Protein AF-A0A8J6M2H6-F1 (afdb_monomer_lite)

pLDDT: mean 81.12, std 13.53, range [43.38, 96.25]

InterPro domains:
  IPR012427 Protein of unknown function DUF1622 [PF07784] (40-101)
  IPR012427 Protein of unknown function DUF1622 [PTHR38468] (2-102)

Foldseek 3Di:
DVLVVLLVVLVVLLVVLLVVLVVLLVVLVVVLVVVVVVCVVVVDDDVSVVSSVVSNVVSVVSNVVSVVSVVCNVDPVPVVVVVVVVVVVVVVVVVVVVVVVVPPD

Organism: NCBI:txid2763048

Radius of gyration: 24.49 Å; chains: 1; bounding box: 46×50×57 Å

Structure (mmCIF, N/CA/C/O backbone):
data_AF-A0A8J6M2H6-F1
#
_entry.id   AF-A0A8J6M2H6-F1
#
loop_
_atom_site.group_PDB
_atom_site.id
_atom_site.type_symbol
_atom_site.label_atom_id
_atom_site.label_alt_id
_atom_site.label_comp_id
_atom_site.label_asym_id
_atom_site.label_entity_id
_atom_site.label_seq_id
_atom_site.pdbx_PDB_ins_code
_atom_site.Cartn_x
_atom_site.Cartn_y
_atom_site.Cartn_z
_atom_site.occupancy
_atom_site.B_iso_or_equiv
_atom_site.auth_seq_id
_atom_site.auth_comp_id
_atom_site.auth_asym_id
_atom_site.auth_atom_id
_atom_site.pdbx_PDB_model_num
ATOM 1 N N . MET A 1 1 ? -18.829 -6.973 19.029 1.00 55.34 1 MET A N 1
ATOM 2 C CA . MET A 1 1 ? -19.222 -7.418 17.671 1.00 55.34 1 MET A CA 1
ATOM 3 C C . MET A 1 1 ? -18.436 -6.695 16.581 1.00 55.34 1 MET A C 1
ATOM 5 O O . MET A 1 1 ? -17.772 -7.379 15.820 1.00 55.34 1 MET A O 1
ATOM 9 N N . LEU A 1 2 ? -18.406 -5.354 16.540 1.00 57.78 2 LEU A N 1
ATOM 10 C CA . LEU A 1 2 ? -17.670 -4.600 15.506 1.00 57.78 2 LEU A CA 1
ATOM 11 C C . LEU A 1 2 ? -16.143 -4.845 15.509 1.00 57.78 2 LEU A C 1
ATOM 13 O O . LEU A 1 2 ? -15.551 -5.012 14.451 1.00 57.78 2 LEU A O 1
ATOM 17 N N . HIS A 1 3 ? -15.527 -4.969 16.692 1.00 56.19 3 HIS A N 1
ATOM 18 C CA . HIS A 1 3 ? -14.093 -5.270 16.840 1.00 56.19 3 HIS A CA 1
ATOM 19 C C . HIS A 1 3 ? -13.693 -6.611 16.197 1.00 56.19 3 HIS A C 1
ATOM 21 O O . HIS A 1 3 ? -12.686 -6.702 15.511 1.00 56.19 3 HIS A O 1
ATOM 27 N N . LEU A 1 4 ? -14.548 -7.628 16.343 1.00 59.97 4 LEU A N 1
ATOM 28 C CA . LEU A 1 4 ? -14.328 -8.980 15.819 1.00 59.97 4 LEU A CA 1
ATOM 29 C C . LEU A 1 4 ? -14.490 -9.033 14.290 1.00 59.97 4 LEU A C 1
ATOM 31 O O . LEU A 1 4 ? -13.829 -9.816 13.614 1.00 59.97 4 LEU A O 1
ATOM 35 N N . VAL A 1 5 ? -15.350 -8.168 13.738 1.00 64.06 5 VAL A N 1
ATOM 36 C CA . VAL A 1 5 ? -15.513 -7.987 12.288 1.00 64.06 5 VAL A CA 1
ATOM 37 C C . VAL A 1 5 ? -14.286 -7.298 11.694 1.00 64.06 5 VAL A C 1
ATOM 39 O O . VAL A 1 5 ? -13.784 -7.752 10.671 1.00 64.06 5 VAL A O 1
ATOM 42 N N . ILE A 1 6 ? -13.762 -6.255 12.342 1.00 67.56 6 ILE A N 1
ATOM 43 C CA . ILE A 1 6 ? -12.547 -5.548 11.907 1.00 67.56 6 ILE A CA 1
ATOM 44 C C . ILE A 1 6 ? -11.338 -6.487 11.973 1.00 67.56 6 ILE A C 1
ATOM 46 O O . ILE A 1 6 ? -10.646 -6.648 10.975 1.00 67.56 6 ILE A O 1
ATOM 50 N N . GLU A 1 7 ? -11.139 -7.184 13.089 1.00 68.81 7 GLU A N 1
ATOM 51 C CA . GLU A 1 7 ? -10.030 -8.125 13.290 1.00 68.81 7 GLU A CA 1
ATOM 52 C C . GLU A 1 7 ? -10.068 -9.316 12.320 1.00 68.81 7 GLU A C 1
ATOM 54 O O . GLU A 1 7 ? -9.025 -9.841 11.946 1.00 68.81 7 GLU A O 1
ATOM 59 N N . ARG A 1 8 ? -11.252 -9.727 11.849 1.00 75.06 8 ARG A N 1
ATOM 60 C CA . ARG A 1 8 ? -11.382 -10.755 10.803 1.00 75.06 8 ARG A CA 1
ATOM 61 C C . ARG A 1 8 ? -11.244 -10.216 9.384 1.00 75.06 8 ARG A C 1
ATOM 63 O O . ARG A 1 8 ? -10.709 -10.921 8.537 1.00 75.06 8 ARG A O 1
ATOM 70 N N . THR A 1 9 ? -11.721 -9.002 9.121 1.00 79.38 9 THR A N 1
ATOM 71 C CA . THR A 1 9 ? -11.810 -8.449 7.759 1.00 79.38 9 THR A CA 1
ATOM 72 C C . THR A 1 9 ? -10.526 -7.733 7.344 1.00 79.38 9 THR A C 1
ATOM 74 O O . THR A 1 9 ? -10.069 -7.910 6.217 1.00 79.38 9 THR A O 1
ATOM 77 N N . LEU A 1 10 ? -9.898 -6.962 8.240 1.00 81.00 10 LEU A N 1
ATOM 78 C CA . LEU A 1 10 ? -8.665 -6.222 7.938 1.00 81.00 10 LEU A CA 1
ATOM 79 C C . LEU A 1 10 ? -7.506 -7.121 7.493 1.00 81.00 10 LEU A C 1
ATOM 81 O O . LEU A 1 10 ? -6.878 -6.761 6.502 1.00 81.00 10 LEU A O 1
ATOM 85 N N . PRO A 1 11 ? -7.210 -8.273 8.129 1.00 85.56 11 PRO A N 1
ATOM 86 C CA . PRO A 1 11 ? -6.135 -9.151 7.668 1.00 85.56 11 PRO A CA 1
ATOM 87 C C . PRO A 1 11 ? -6.363 -9.631 6.236 1.00 85.56 11 PRO A C 1
ATOM 89 O O . PRO A 1 11 ? -5.434 -9.647 5.433 1.00 85.56 11 PRO A O 1
ATOM 92 N N . THR A 1 12 ? -7.611 -9.961 5.892 1.00 88.56 12 THR A N 1
ATOM 93 C CA . THR A 1 12 ? -7.982 -10.352 4.530 1.00 88.56 12 THR A CA 1
ATOM 94 C C . THR A 1 12 ? -7.749 -9.206 3.549 1.00 88.56 12 THR A C 1
ATOM 96 O O . THR A 1 12 ? -7.159 -9.425 2.496 1.00 88.56 12 THR A O 1
ATOM 99 N N . VAL A 1 13 ? -8.139 -7.977 3.898 1.00 89.19 13 VAL A N 1
ATOM 100 C CA . VAL A 1 13 ? -7.916 -6.795 3.047 1.00 89.19 13 VAL A CA 1
ATOM 101 C C . VAL A 1 13 ? -6.424 -6.468 2.908 1.00 89.19 13 VAL A C 1
ATOM 103 O O . VAL A 1 13 ? -5.976 -6.189 1.801 1.00 89.19 13 VAL A O 1
ATOM 106 N N . ILE A 1 14 ? -5.634 -6.566 3.983 1.00 91.00 14 ILE A N 1
ATOM 107 C CA . ILE A 1 14 ? -4.175 -6.362 3.955 1.00 91.00 14 ILE A CA 1
ATOM 108 C C . ILE A 1 14 ? -3.523 -7.358 2.996 1.00 91.00 14 ILE A C 1
ATOM 110 O O . ILE A 1 14 ? -2.779 -6.946 2.108 1.00 91.00 14 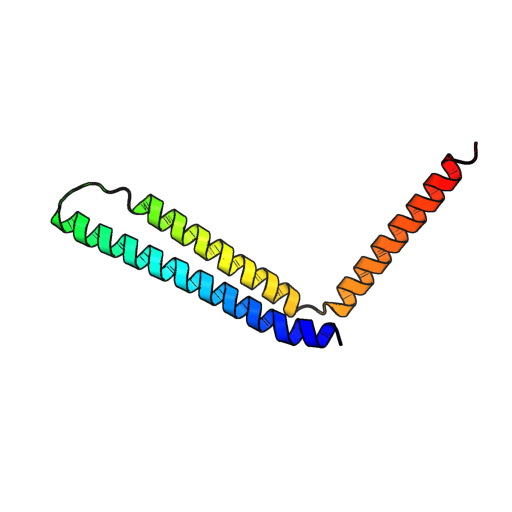ILE A O 1
ATOM 114 N N . SER A 1 15 ? -3.835 -8.650 3.128 1.00 91.81 15 SER A N 1
ATOM 115 C CA . SER A 1 15 ? -3.295 -9.675 2.231 1.00 91.81 15 SER A CA 1
ATOM 116 C C . SER A 1 15 ? -3.732 -9.471 0.782 1.00 91.81 15 SER A C 1
ATOM 118 O O . SER A 1 15 ? -2.935 -9.700 -0.123 1.00 91.81 15 SER A O 1
ATOM 120 N N . LEU A 1 16 ? -4.961 -9.007 0.536 1.00 94.00 16 LEU A N 1
ATOM 121 C CA . LEU A 1 16 ? -5.415 -8.665 -0.814 1.00 94.00 16 LEU A CA 1
ATOM 122 C C . LEU A 1 16 ? -4.640 -7.473 -1.391 1.00 94.00 16 LEU A C 1
ATOM 124 O O . LEU A 1 16 ? -4.194 -7.548 -2.534 1.00 94.00 16 LEU A O 1
ATOM 128 N N . CYS A 1 17 ? -4.415 -6.410 -0.616 1.00 91.44 17 CYS A N 1
ATOM 129 C CA . CYS A 1 17 ? -3.600 -5.272 -1.052 1.00 91.44 17 CYS A CA 1
ATOM 130 C C . CYS A 1 17 ? -2.144 -5.675 -1.333 1.00 91.44 17 CYS A C 1
ATOM 132 O O . CYS A 1 17 ? -1.590 -5.265 -2.354 1.00 91.44 17 CYS A O 1
ATOM 134 N N . GLU A 1 18 ? -1.533 -6.512 -0.487 1.00 93.50 18 GLU A N 1
ATOM 135 C CA . GLU A 1 18 ? -0.188 -7.055 -0.735 1.00 93.50 18 GLU A CA 1
ATOM 136 C C . GLU A 1 18 ? -0.155 -7.890 -2.023 1.00 93.50 18 GLU A C 1
ATOM 138 O O . GLU A 1 18 ? 0.744 -7.715 -2.849 1.00 93.50 18 GLU A O 1
ATOM 143 N N . LEU A 1 19 ? -1.161 -8.744 -2.239 1.00 94.69 19 LEU A N 1
ATOM 144 C CA . LEU A 1 19 ? -1.281 -9.564 -3.445 1.00 94.69 19 LEU A CA 1
ATOM 145 C C . LEU A 1 19 ? -1.403 -8.699 -4.708 1.00 94.69 19 LEU A C 1
ATOM 147 O O . LEU A 1 19 ? -0.735 -8.974 -5.705 1.00 94.69 19 LEU A O 1
ATOM 151 N N . MET A 1 20 ? -2.213 -7.638 -4.666 1.00 93.50 20 MET A N 1
ATOM 152 C CA . MET A 1 20 ? -2.353 -6.687 -5.773 1.00 93.50 20 MET A CA 1
ATOM 153 C C . MET A 1 20 ? -1.031 -5.978 -6.074 1.00 93.50 20 MET A C 1
ATOM 155 O O . MET A 1 20 ? -0.642 -5.891 -7.237 1.00 93.50 20 MET A O 1
ATOM 159 N N . GLY A 1 21 ? -0.301 -5.537 -5.045 1.00 93.38 21 GLY A N 1
ATOM 160 C CA . GLY A 1 21 ? 1.027 -4.944 -5.211 1.00 93.38 21 GLY A CA 1
ATOM 161 C C . GLY A 1 21 ? 2.001 -5.899 -5.904 1.00 93.38 21 GLY A C 1
ATOM 162 O O . GLY A 1 21 ? 2.613 -5.533 -6.907 1.00 93.38 21 GLY A O 1
ATOM 163 N N . ILE A 1 22 ? 2.086 -7.149 -5.436 1.00 95.38 22 ILE A N 1
ATOM 164 C CA . ILE A 1 22 ? 2.933 -8.194 -6.040 1.00 95.38 22 ILE A CA 1
ATOM 165 C C . ILE A 1 22 ? 2.538 -8.448 -7.500 1.00 95.38 22 ILE A C 1
ATOM 167 O O . ILE A 1 22 ? 3.405 -8.540 -8.370 1.00 95.38 22 ILE A O 1
ATOM 171 N N . PHE A 1 23 ? 1.238 -8.526 -7.785 1.00 96.25 23 PHE A N 1
ATOM 172 C CA . PHE A 1 23 ? 0.726 -8.739 -9.135 1.00 96.25 23 PHE A CA 1
ATOM 173 C C . PHE A 1 23 ? 1.123 -7.604 -10.089 1.00 96.25 23 PHE A C 1
ATOM 175 O O . PHE A 1 23 ? 1.617 -7.864 -11.188 1.00 96.25 23 PHE A O 1
ATOM 182 N N . VAL A 1 24 ? 0.977 -6.348 -9.660 1.00 93.75 24 VAL A N 1
ATOM 183 C CA . VAL A 1 24 ? 1.347 -5.175 -10.465 1.00 93.75 24 VAL A CA 1
ATOM 184 C C . VAL A 1 24 ? 2.855 -5.136 -10.732 1.00 93.75 24 VAL A C 1
ATOM 186 O O . VAL A 1 24 ? 3.249 -4.886 -11.875 1.00 93.75 24 VAL A O 1
ATOM 189 N N . VAL A 1 25 ? 3.703 -5.455 -9.740 1.00 94.88 25 VAL A N 1
ATOM 190 C CA . VAL A 1 25 ? 5.157 -5.612 -9.964 1.00 94.88 25 VAL A CA 1
ATOM 191 C C . VAL A 1 25 ? 5.418 -6.676 -11.020 1.00 94.88 25 VAL A C 1
ATOM 193 O O . VAL A 1 25 ? 6.172 -6.428 -11.959 1.00 94.88 25 VAL A O 1
ATOM 196 N N . ALA A 1 26 ? 4.801 -7.852 -10.879 1.00 95.06 26 ALA A N 1
ATOM 197 C CA . ALA A 1 26 ? 5.044 -8.986 -11.761 1.00 95.06 26 ALA A CA 1
ATOM 198 C C . ALA A 1 26 ? 4.690 -8.658 -13.217 1.00 95.06 26 ALA A C 1
ATOM 200 O O . ALA A 1 26 ? 5.521 -8.857 -14.102 1.00 95.06 26 ALA A O 1
ATOM 201 N N . VAL A 1 27 ? 3.502 -8.098 -13.469 1.00 93.56 27 VAL A N 1
ATOM 202 C CA . VAL A 1 27 ? 3.057 -7.719 -14.821 1.00 93.56 27 VAL A CA 1
ATOM 203 C C . VAL A 1 27 ? 3.953 -6.633 -15.418 1.00 93.56 27 VAL A C 1
ATOM 205 O O . VAL A 1 27 ? 4.369 -6.748 -16.572 1.00 93.56 27 VAL A O 1
ATOM 208 N N . SER A 1 28 ? 4.306 -5.613 -14.635 1.00 91.50 28 SER A N 1
ATOM 209 C CA . SER A 1 28 ? 5.160 -4.509 -15.094 1.00 91.50 28 SER A CA 1
ATOM 210 C C . SER A 1 28 ? 6.582 -4.980 -15.414 1.00 91.50 28 SER A C 1
ATOM 212 O O . SER A 1 28 ? 7.153 -4.597 -16.436 1.00 91.50 28 SER A O 1
ATOM 214 N N . ALA A 1 29 ? 7.141 -5.865 -14.583 1.00 91.19 29 ALA A N 1
ATOM 215 C CA . ALA A 1 29 ? 8.456 -6.457 -14.795 1.00 91.19 29 ALA A CA 1
ATOM 216 C C . ALA A 1 29 ? 8.473 -7.397 -16.009 1.00 91.19 29 ALA A C 1
ATOM 218 O O . ALA A 1 29 ? 9.370 -7.286 -16.842 1.00 91.19 29 ALA A O 1
ATOM 219 N N . LEU A 1 30 ? 7.470 -8.272 -16.156 1.00 92.12 30 LEU A N 1
ATOM 220 C CA . LEU A 1 30 ? 7.317 -9.159 -17.318 1.00 92.12 30 LEU A CA 1
ATOM 221 C C . LEU A 1 30 ? 7.175 -8.362 -18.618 1.00 92.12 30 LEU A C 1
ATOM 223 O O . LEU A 1 30 ? 7.878 -8.640 -19.589 1.00 92.12 30 LEU A O 1
ATOM 227 N N . GLY A 1 31 ? 6.310 -7.345 -18.633 1.00 88.06 31 GLY A N 1
ATOM 228 C CA . GLY A 1 31 ? 6.120 -6.470 -19.788 1.00 88.06 31 GLY A CA 1
ATOM 229 C C . GLY A 1 31 ? 7.388 -5.692 -20.144 1.00 88.06 31 GLY A C 1
ATOM 230 O O . GLY A 1 31 ? 7.791 -5.662 -21.309 1.00 88.06 31 GLY A O 1
ATOM 231 N N . GLY A 1 32 ? 8.065 -5.116 -19.147 1.00 86.25 32 GLY A N 1
ATOM 232 C CA . GLY A 1 32 ? 9.335 -4.413 -19.332 1.00 86.25 32 GLY A CA 1
ATOM 233 C C . GLY A 1 32 ? 10.449 -5.327 -19.847 1.00 86.25 32 GLY A C 1
ATOM 234 O O . GLY A 1 32 ? 11.155 -4.967 -20.789 1.00 86.25 32 GLY A O 1
ATOM 235 N N . PHE A 1 33 ? 10.565 -6.536 -19.295 1.00 86.00 33 PHE A N 1
ATOM 236 C CA . PHE A 1 33 ? 11.547 -7.535 -19.716 1.00 86.00 33 PHE A CA 1
ATOM 237 C C . PHE A 1 33 ? 11.286 -8.026 -21.144 1.00 86.00 33 PHE A C 1
ATOM 239 O O . PHE A 1 33 ? 12.211 -8.091 -21.952 1.00 86.00 33 PHE A O 1
ATOM 246 N N . PHE A 1 34 ? 10.026 -8.285 -21.503 1.00 86.00 34 PHE A N 1
ATOM 247 C CA . PHE A 1 34 ? 9.657 -8.677 -22.864 1.00 86.00 34 PHE A CA 1
ATOM 248 C C . PHE A 1 34 ? 10.011 -7.589 -23.886 1.00 86.00 34 PHE A C 1
ATOM 250 O O . PHE A 1 34 ? 10.612 -7.872 -24.926 1.00 86.00 34 PHE A O 1
ATOM 257 N N . GLN A 1 35 ? 9.703 -6.325 -23.578 1.00 83.06 35 GLN A N 1
ATOM 258 C CA . GLN A 1 35 ? 10.087 -5.195 -24.425 1.00 83.06 35 GLN A CA 1
ATOM 259 C C . GLN A 1 35 ? 11.605 -5.009 -24.502 1.00 83.06 35 GLN A C 1
ATOM 261 O O . GLN A 1 35 ? 12.117 -4.699 -25.577 1.00 83.06 35 GLN A O 1
ATOM 266 N N . TYR A 1 36 ? 12.329 -5.244 -23.407 1.00 81.75 36 TYR A N 1
ATOM 267 C CA . TYR A 1 36 ? 13.790 -5.202 -23.376 1.00 81.75 36 TYR A CA 1
ATOM 268 C C . TYR A 1 36 ? 14.415 -6.275 -24.278 1.00 81.75 36 TYR A C 1
ATOM 270 O O . TYR A 1 36 ? 15.218 -5.941 -25.149 1.00 81.75 36 TYR A O 1
ATOM 278 N N . CYS A 1 37 ? 13.989 -7.537 -24.162 1.00 82.69 37 CYS A N 1
ATOM 279 C CA . CYS A 1 37 ? 14.445 -8.622 -25.035 1.00 82.69 37 CYS A CA 1
ATOM 280 C C . CYS A 1 37 ? 14.137 -8.338 -26.512 1.00 82.69 37 CYS A C 1
ATOM 282 O O . CYS A 1 37 ? 14.996 -8.516 -27.374 1.00 82.69 37 CYS A O 1
ATOM 284 N N . ARG A 1 38 ? 12.932 -7.836 -26.818 1.00 79.31 38 ARG A N 1
ATOM 285 C CA . ARG A 1 38 ? 12.546 -7.479 -28.192 1.00 79.31 38 ARG A CA 1
ATOM 286 C C . ARG A 1 38 ? 13.337 -6.281 -28.730 1.00 79.31 38 ARG A C 1
ATOM 288 O O . ARG A 1 38 ? 13.690 -6.258 -29.909 1.00 79.31 38 ARG A O 1
ATOM 295 N N . GLY A 1 39 ? 13.636 -5.305 -27.875 1.00 73.50 39 GLY A N 1
ATOM 296 C CA . GLY A 1 39 ? 14.474 -4.146 -28.183 1.00 73.50 39 GLY A CA 1
ATOM 297 C C . GLY A 1 39 ? 15.927 -4.526 -28.464 1.00 73.50 39 GLY A C 1
ATOM 298 O O . GLY A 1 39 ? 16.519 -3.968 -29.383 1.00 73.50 39 GLY A O 1
ATOM 299 N N . LEU A 1 40 ? 16.460 -5.530 -27.761 1.00 70.12 40 LEU A N 1
ATOM 300 C CA . LEU A 1 40 ? 17.793 -6.086 -28.010 1.00 70.12 40 LEU A CA 1
ATOM 301 C C . LEU A 1 40 ? 17.899 -6.716 -29.411 1.00 70.12 40 LEU A C 1
ATOM 303 O O . LEU A 1 40 ? 18.916 -6.575 -30.078 1.00 70.12 40 LEU A O 1
ATOM 307 N N . ILE A 1 41 ? 16.819 -7.352 -29.877 1.00 73.38 41 ILE A N 1
ATOM 308 C CA . ILE A 1 41 ? 16.730 -7.970 -31.212 1.00 73.38 41 ILE A CA 1
ATOM 309 C C . ILE A 1 41 ? 16.483 -6.925 -32.316 1.00 73.38 41 ILE A C 1
ATOM 311 O O . ILE A 1 41 ? 16.966 -7.079 -33.432 1.00 73.38 41 ILE A O 1
ATOM 315 N N . THR A 1 42 ? 15.736 -5.854 -32.023 1.00 68.06 42 THR A N 1
ATOM 316 C CA . THR A 1 42 ? 15.264 -4.872 -33.029 1.00 68.06 42 THR A CA 1
ATOM 317 C C . THR A 1 42 ? 16.067 -3.556 -33.032 1.00 68.06 42 THR A C 1
ATOM 319 O O . THR A 1 42 ? 15.823 -2.686 -33.864 1.00 68.06 42 THR A O 1
ATOM 322 N N . HIS A 1 43 ? 17.018 -3.382 -32.109 1.00 59.22 43 HIS A N 1
ATOM 323 C CA . HIS A 1 43 ? 17.918 -2.222 -31.997 1.00 59.22 43 HIS A CA 1
ATOM 324 C C . HIS A 1 43 ? 17.210 -0.843 -31.964 1.00 59.22 43 HIS A C 1
ATOM 326 O O . HIS A 1 43 ? 17.745 0.160 -32.440 1.00 59.22 43 HIS A O 1
ATOM 332 N N . ARG A 1 44 ? 15.993 -0.772 -31.398 1.00 57.38 44 ARG A N 1
ATOM 333 C CA . ARG A 1 44 ? 15.221 0.475 -31.220 1.00 57.38 44 ARG A CA 1
ATOM 334 C C . ARG A 1 44 ? 15.251 0.956 -29.770 1.00 57.38 44 ARG A C 1
ATOM 336 O O . ARG A 1 44 ? 15.034 0.175 -28.848 1.00 57.38 44 ARG A O 1
ATOM 343 N N . ALA A 1 45 ? 15.434 2.263 -29.583 1.00 56.03 45 ALA A N 1
ATOM 344 C CA . ALA A 1 45 ? 15.304 2.926 -28.289 1.00 56.03 45 ALA A CA 1
ATOM 345 C C . ALA A 1 45 ? 13.821 3.007 -27.884 1.00 56.03 45 ALA A C 1
ATOM 347 O O . ALA A 1 45 ? 13.083 3.873 -28.350 1.00 56.03 45 ALA A O 1
ATOM 348 N N . VAL A 1 46 ? 13.370 2.069 -27.051 1.00 62.00 46 VAL A N 1
ATOM 349 C CA . VAL A 1 46 ? 12.031 2.087 -26.443 1.00 62.00 46 VAL A CA 1
ATOM 350 C C . VAL A 1 46 ? 12.144 2.667 -25.031 1.00 62.00 46 VAL A C 1
ATOM 352 O O . VAL A 1 46 ? 13.070 2.329 -24.293 1.00 62.00 46 VAL A O 1
ATOM 355 N N . ASN A 1 47 ? 11.192 3.517 -24.634 1.00 69.50 47 ASN A N 1
ATOM 356 C CA . ASN A 1 47 ? 11.133 4.166 -23.316 1.00 69.50 47 ASN A CA 1
ATOM 357 C C . ASN A 1 47 ? 10.699 3.208 -22.181 1.00 69.50 47 ASN A C 1
ATOM 359 O O . ASN A 1 47 ? 9.865 3.546 -21.350 1.00 69.50 47 ASN A O 1
ATOM 363 N N . ILE A 1 48 ? 11.305 2.019 -22.110 1.00 77.88 48 ILE A N 1
ATOM 364 C CA . ILE A 1 48 ? 10.986 0.937 -21.154 1.00 77.88 48 ILE A CA 1
ATOM 365 C C . ILE A 1 48 ? 11.110 1.405 -19.695 1.00 77.88 48 ILE A C 1
ATOM 367 O O . ILE A 1 48 ? 10.404 0.924 -18.813 1.00 77.88 48 ILE A O 1
ATOM 371 N N . LYS A 1 49 ? 12.002 2.370 -19.436 1.00 81.19 49 LYS A N 1
ATOM 372 C CA . LYS A 1 49 ? 12.242 2.917 -18.095 1.00 81.19 49 LYS A CA 1
ATOM 373 C C . LYS A 1 49 ? 11.018 3.635 -17.521 1.00 81.19 49 LYS A C 1
ATOM 375 O O . LYS A 1 49 ? 10.793 3.527 -16.323 1.00 81.19 49 LYS A O 1
ATOM 380 N N . ALA A 1 50 ? 10.256 4.351 -18.350 1.00 83.19 50 ALA A N 1
ATOM 381 C CA . ALA A 1 50 ? 9.102 5.120 -17.887 1.00 83.19 50 ALA A CA 1
AT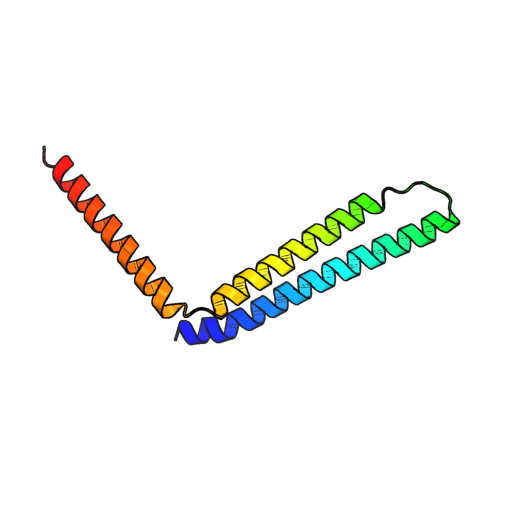OM 382 C C . ALA A 1 50 ? 7.944 4.194 -17.490 1.00 83.19 50 ALA A C 1
ATOM 384 O O . ALA A 1 50 ? 7.422 4.317 -16.385 1.00 83.19 50 ALA A O 1
ATOM 385 N N . ASP A 1 51 ? 7.619 3.213 -18.337 1.00 84.56 51 ASP A N 1
ATOM 386 C CA . ASP A 1 51 ? 6.559 2.236 -18.056 1.00 84.56 51 ASP A CA 1
ATOM 387 C C . ASP A 1 51 ? 6.885 1.378 -16.828 1.00 84.56 51 ASP A C 1
ATOM 389 O O . ASP A 1 51 ? 6.030 1.158 -15.970 1.00 84.56 51 ASP A O 1
ATOM 393 N N . LEU A 1 52 ? 8.144 0.942 -16.700 1.00 88.62 52 LEU A N 1
ATOM 394 C CA . LEU A 1 52 ? 8.587 0.170 -15.541 1.00 88.62 52 LEU A CA 1
ATOM 395 C C . LEU A 1 52 ? 8.554 1.009 -14.256 1.00 88.62 52 LEU A C 1
ATOM 397 O O . LEU A 1 52 ? 8.094 0.519 -13.230 1.00 88.62 52 LEU A O 1
ATOM 401 N N . ALA A 1 53 ? 9.005 2.267 -14.302 1.00 91.12 53 ALA A N 1
ATOM 402 C CA . ALA A 1 53 ? 8.956 3.166 -13.149 1.00 91.12 53 ALA A CA 1
ATOM 403 C C . ALA A 1 53 ? 7.516 3.428 -12.691 1.00 91.12 53 ALA A C 1
ATOM 405 O O . ALA A 1 53 ? 7.254 3.418 -11.491 1.00 91.12 53 ALA A O 1
ATOM 406 N N . ASN A 1 54 ? 6.584 3.600 -13.632 1.00 91.31 54 ASN A N 1
ATOM 407 C CA . ASN A 1 54 ? 5.178 3.836 -13.316 1.00 91.31 54 ASN A CA 1
ATOM 408 C C . ASN A 1 54 ? 4.530 2.591 -12.687 1.00 91.31 54 ASN A C 1
ATOM 410 O O . ASN A 1 54 ? 3.899 2.681 -11.638 1.00 91.31 54 ASN A O 1
ATOM 414 N N . GLY A 1 55 ? 4.774 1.405 -13.256 1.00 92.12 55 GLY A N 1
ATOM 415 C CA . GLY A 1 55 ? 4.292 0.142 -12.688 1.00 92.12 55 GLY A CA 1
ATOM 416 C C . GLY A 1 55 ? 4.869 -0.161 -11.300 1.00 92.12 55 GLY A C 1
ATOM 417 O O . GLY A 1 55 ? 4.153 -0.609 -10.402 1.00 92.12 55 GLY A O 1
ATOM 418 N N . LEU A 1 56 ? 6.151 0.147 -11.081 1.00 94.44 56 LEU A N 1
ATOM 419 C CA . LEU A 1 56 ? 6.774 0.048 -9.760 1.00 94.44 56 LEU A CA 1
ATOM 420 C C . LEU A 1 56 ? 6.168 1.049 -8.768 1.00 94.44 56 LEU A C 1
ATOM 422 O O . LEU A 1 56 ? 5.868 0.654 -7.643 1.00 94.44 56 LEU A O 1
ATOM 426 N N . ALA A 1 57 ? 5.932 2.301 -9.168 1.00 95.81 57 ALA A N 1
ATOM 427 C CA . ALA A 1 57 ? 5.290 3.304 -8.317 1.00 95.81 57 ALA A CA 1
ATOM 428 C C . ALA A 1 57 ? 3.896 2.848 -7.860 1.00 95.81 57 ALA A C 1
ATOM 430 O O . ALA A 1 57 ? 3.633 2.805 -6.660 1.00 95.81 57 ALA A O 1
ATOM 431 N N . THR A 1 58 ? 3.053 2.379 -8.783 1.00 94.94 58 THR A N 1
ATOM 432 C CA . THR A 1 58 ? 1.725 1.838 -8.451 1.00 94.94 58 THR A CA 1
ATOM 433 C C . THR A 1 58 ? 1.812 0.652 -7.487 1.00 94.94 58 THR A C 1
ATOM 435 O O . THR A 1 58 ? 1.026 0.547 -6.547 1.00 94.94 58 THR A O 1
ATOM 438 N N . SER A 1 59 ? 2.790 -0.243 -7.657 1.00 95.25 59 SER A N 1
ATOM 439 C CA . SER A 1 59 ? 2.964 -1.358 -6.718 1.00 95.25 59 SER A CA 1
ATOM 440 C C . SER A 1 59 ? 3.350 -0.919 -5.302 1.00 95.25 59 SER A C 1
ATOM 442 O O . SER A 1 59 ? 2.924 -1.537 -4.322 1.00 95.25 59 SER A O 1
ATOM 444 N N . LEU A 1 60 ? 4.140 0.153 -5.189 1.00 95.69 60 LEU A N 1
ATOM 445 C CA . LEU A 1 60 ? 4.566 0.715 -3.913 1.00 95.69 60 LEU A CA 1
ATOM 446 C C . L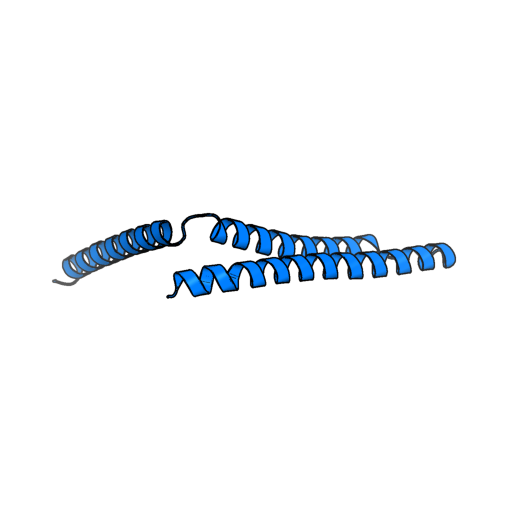EU A 1 60 ? 3.402 1.387 -3.193 1.00 95.69 60 LEU A C 1
ATOM 448 O O . LEU A 1 60 ? 3.296 1.240 -1.980 1.00 95.69 60 LEU A O 1
ATOM 452 N N . GLU A 1 61 ? 2.497 2.042 -3.918 1.00 95.12 61 GLU A N 1
ATOM 453 C CA . GLU A 1 61 ? 1.265 2.597 -3.347 1.00 95.12 61 GLU A CA 1
ATOM 454 C C . GLU A 1 61 ? 0.384 1.501 -2.734 1.00 95.12 61 GLU A C 1
ATOM 456 O O . GLU A 1 61 ? -0.062 1.634 -1.594 1.00 95.12 61 GLU A O 1
ATOM 461 N N . PHE A 1 62 ? 0.202 0.370 -3.428 1.00 93.12 62 PHE A N 1
ATOM 462 C CA . PHE A 1 62 ? -0.540 -0.775 -2.881 1.00 93.12 62 PHE A CA 1
ATOM 463 C C . PHE A 1 62 ? 0.132 -1.383 -1.646 1.00 93.12 62 PHE A C 1
ATOM 465 O O . PHE A 1 62 ? -0.545 -1.734 -0.677 1.00 93.12 62 PHE A O 1
ATOM 472 N N . LYS A 1 63 ? 1.463 -1.479 -1.650 1.00 93.25 63 LYS A N 1
ATOM 473 C CA . LYS A 1 63 ? 2.224 -1.984 -0.503 1.00 93.25 63 LYS A CA 1
ATOM 474 C C . LYS A 1 63 ? 2.152 -1.032 0.693 1.00 93.25 63 LYS A C 1
ATOM 476 O O . LYS A 1 63 ? 1.912 -1.483 1.809 1.00 93.25 63 LYS A O 1
ATOM 481 N N . MET A 1 64 ? 2.276 0.271 0.455 1.00 95.75 64 MET A N 1
ATOM 482 C CA . MET A 1 64 ? 2.131 1.301 1.482 1.00 95.75 64 MET A CA 1
ATOM 483 C C . MET A 1 64 ? 0.714 1.296 2.069 1.00 95.75 64 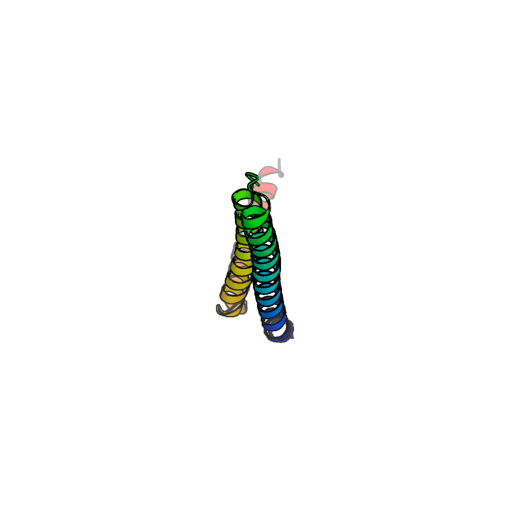MET A C 1
ATOM 485 O O . MET A 1 64 ? 0.557 1.378 3.285 1.00 95.75 64 MET A O 1
ATOM 489 N N . ALA A 1 65 ? -0.322 1.137 1.239 1.00 91.44 65 ALA A N 1
ATOM 490 C CA . ALA A 1 65 ? -1.699 0.998 1.709 1.00 91.44 65 ALA A CA 1
ATOM 491 C C . ALA A 1 65 ? -1.855 -0.218 2.639 1.00 91.44 65 ALA A C 1
ATOM 493 O O . ALA A 1 65 ? -2.420 -0.095 3.726 1.00 91.44 65 ALA A O 1
ATOM 494 N N . ALA A 1 66 ? -1.292 -1.371 2.267 1.00 91.38 66 ALA A N 1
ATOM 495 C CA . ALA A 1 66 ? -1.298 -2.558 3.119 1.00 91.38 66 ALA A CA 1
ATOM 496 C C . ALA A 1 66 ? -0.549 -2.341 4.446 1.00 91.38 66 ALA A C 1
ATOM 498 O O . ALA A 1 66 ? -1.022 -2.779 5.496 1.00 91.38 66 ALA A O 1
ATOM 499 N N . GLU A 1 67 ? 0.588 -1.642 4.430 1.00 88.38 67 GLU A N 1
ATOM 500 C CA . GLU A 1 67 ? 1.339 -1.289 5.641 1.00 88.38 67 GLU A CA 1
ATOM 501 C C . GLU A 1 67 ? 0.560 -0.332 6.550 1.00 88.38 67 GLU A C 1
ATOM 503 O O . GLU A 1 67 ? 0.511 -0.554 7.761 1.00 88.38 67 GLU A O 1
ATOM 508 N N . ILE A 1 68 ? -0.130 0.669 5.993 1.00 88.38 68 ILE A N 1
ATOM 509 C CA . ILE A 1 68 ? -1.026 1.545 6.762 1.00 88.38 68 ILE A CA 1
ATOM 510 C C . ILE A 1 68 ? -2.122 0.708 7.423 1.00 88.38 68 ILE A C 1
ATOM 512 O O . ILE A 1 68 ? -2.281 0.774 8.641 1.00 88.38 68 ILE A O 1
ATOM 516 N N . LEU A 1 69 ? -2.821 -0.146 6.670 1.00 84.38 69 LEU A N 1
ATOM 517 C CA . LEU A 1 69 ? -3.860 -1.017 7.230 1.00 84.38 69 LEU A CA 1
ATOM 518 C C . LEU A 1 69 ? -3.303 -1.969 8.305 1.00 84.38 69 LEU A C 1
ATOM 520 O O . LEU A 1 69 ? -3.975 -2.227 9.302 1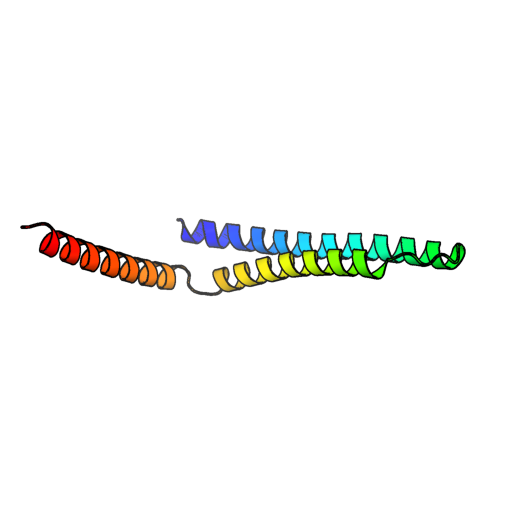.00 84.38 69 LEU A O 1
ATOM 524 N N . LYS A 1 70 ? -2.064 -2.448 8.156 1.00 81.69 70 LYS A N 1
ATOM 525 C CA . LYS A 1 70 ? -1.376 -3.290 9.148 1.00 81.69 70 LYS A CA 1
ATOM 526 C C . LYS A 1 70 ? -1.057 -2.522 10.432 1.00 81.69 70 LYS A C 1
ATOM 528 O O . LYS A 1 70 ? -1.253 -3.056 11.519 1.00 81.69 70 LYS A O 1
ATOM 533 N N . THR A 1 71 ? -0.632 -1.262 10.338 1.00 80.69 71 THR A N 1
ATOM 534 C CA . THR A 1 71 ? -0.425 -0.405 11.524 1.00 80.69 71 THR A CA 1
ATOM 535 C C . THR A 1 71 ? -1.727 -0.013 12.221 1.00 80.69 71 THR A C 1
ATOM 537 O O . THR A 1 71 ? -1.740 0.124 13.443 1.00 80.69 71 THR A O 1
ATOM 540 N N . VAL A 1 72 ? -2.820 0.102 11.463 1.00 69.62 72 VAL A N 1
ATOM 541 C CA . VAL A 1 72 ? -4.183 0.271 11.983 1.00 69.62 72 VAL A CA 1
ATOM 542 C C . VAL A 1 72 ? -4.653 -1.008 12.686 1.00 69.62 72 VAL A C 1
ATOM 544 O O . VAL A 1 72 ? -5.271 -0.912 13.733 1.00 69.62 72 VAL A O 1
ATOM 547 N N . LEU A 1 73 ? -4.316 -2.199 12.180 1.00 70.06 73 LEU A N 1
ATOM 548 C CA . LEU A 1 73 ? -4.666 -3.481 12.808 1.00 70.06 73 LEU A CA 1
ATOM 549 C C . LEU A 1 73 ? -3.884 -3.764 14.108 1.00 70.06 73 LEU A C 1
ATOM 551 O O . LEU A 1 73 ? -4.446 -4.315 15.046 1.00 70.06 73 LEU A O 1
ATOM 555 N N . VAL A 1 74 ? -2.588 -3.429 14.152 1.00 59.72 74 VAL A N 1
ATOM 556 C CA . VAL A 1 74 ? -1.664 -3.791 15.252 1.00 59.72 74 VAL A CA 1
ATOM 557 C C . VAL A 1 74 ? -1.764 -2.856 16.467 1.00 59.72 74 VAL A C 1
ATOM 559 O O . VAL A 1 74 ? -1.282 -3.198 17.544 1.00 59.72 74 VAL A O 1
ATOM 562 N N . ARG A 1 75 ? -2.386 -1.682 16.331 1.00 52.09 75 ARG A N 1
ATOM 563 C CA . ARG A 1 75 ? -2.647 -0.778 17.461 1.00 52.09 75 ARG A CA 1
ATOM 564 C C . ARG A 1 75 ? -4.089 -0.942 17.918 1.00 52.09 75 ARG A C 1
ATOM 566 O O . ARG A 1 75 ? -4.973 -0.913 17.075 1.00 52.09 75 ARG A O 1
ATOM 573 N N . ASP A 1 76 ? -4.308 -1.060 19.227 1.00 60.25 76 ASP A N 1
ATOM 574 C CA . ASP A 1 76 ? -5.606 -1.077 19.917 1.00 60.25 76 ASP A CA 1
ATOM 575 C C . ASP A 1 76 ? -6.594 -0.017 19.386 1.00 60.25 76 ASP A C 1
ATOM 577 O O . ASP A 1 76 ? -6.738 1.083 19.929 1.00 60.25 76 ASP A O 1
ATOM 581 N N . LEU A 1 77 ? -7.309 -0.352 18.305 1.00 55.56 77 LEU A N 1
ATOM 582 C CA . LEU A 1 77 ? -8.283 0.524 17.646 1.00 55.56 77 LEU A CA 1
ATOM 583 C C . LEU A 1 77 ? -9.399 0.944 18.591 1.00 55.56 77 LEU A C 1
ATOM 585 O O . LEU A 1 77 ? -10.034 1.970 18.377 1.00 55.56 77 LEU A O 1
ATOM 589 N N . ASN A 1 78 ? -9.640 0.162 19.635 1.00 56.75 78 ASN A N 1
ATOM 590 C CA . ASN A 1 78 ? -10.703 0.420 20.580 1.00 56.75 78 ASN A CA 1
ATOM 591 C C . ASN A 1 78 ? -10.384 1.621 21.484 1.00 56.75 78 ASN A C 1
ATOM 593 O O . ASN A 1 78 ? -11.240 2.475 21.687 1.00 56.75 78 ASN A O 1
ATOM 597 N N . GLU A 1 79 ? -9.149 1.752 21.972 1.00 61.47 79 GLU A N 1
ATOM 598 C CA . GLU A 1 79 ? -8.788 2.846 22.883 1.00 61.47 79 GLU A CA 1
ATOM 599 C C . GLU A 1 79 ? -8.562 4.168 22.143 1.00 61.47 79 GLU A C 1
ATOM 601 O O . GLU A 1 79 ? -9.055 5.214 22.571 1.00 61.47 79 GLU A O 1
ATOM 606 N N . LEU A 1 80 ? -7.880 4.135 20.992 1.00 64.06 80 LEU A N 1
ATOM 607 C CA . LEU A 1 80 ? -7.605 5.342 20.204 1.00 64.06 80 LEU A CA 1
ATOM 608 C C . LEU A 1 80 ? -8.882 5.935 19.591 1.00 64.06 80 LEU A C 1
ATOM 610 O O . LEU A 1 80 ? -9.037 7.156 19.548 1.00 64.06 80 LEU A O 1
ATOM 614 N N . LEU A 1 81 ? -9.813 5.086 19.147 1.00 68.56 81 LEU A N 1
ATOM 615 C CA . LEU A 1 81 ? -11.104 5.528 18.619 1.00 68.56 81 LEU A CA 1
ATOM 616 C C . LEU A 1 81 ? -11.975 6.126 19.726 1.00 68.56 81 LEU A C 1
ATOM 618 O O . LEU A 1 81 ? -12.579 7.177 19.513 1.00 68.56 81 LEU A O 1
ATOM 622 N N . VAL A 1 82 ? -12.000 5.518 20.916 1.00 74.00 82 VAL A N 1
ATOM 623 C CA . VAL A 1 82 ? -12.724 6.064 22.074 1.00 74.00 82 VAL A CA 1
ATOM 624 C C . VAL A 1 82 ? -12.139 7.413 22.491 1.00 74.00 82 VAL A C 1
ATOM 626 O O . VAL A 1 82 ? -12.888 8.375 22.662 1.00 74.00 82 VAL A O 1
ATOM 629 N N . LEU A 1 83 ? -10.813 7.537 22.579 1.00 78.75 83 LEU A N 1
ATOM 630 C CA . LEU A 1 83 ? -10.168 8.802 22.936 1.00 78.75 83 LEU A CA 1
ATOM 631 C C . LEU A 1 83 ? -10.406 9.888 21.873 1.00 78.75 83 LEU A C 1
ATOM 633 O O . LEU A 1 83 ? -10.738 11.025 22.214 1.00 78.75 83 LEU A O 1
ATOM 637 N N . GLY A 1 84 ? -10.306 9.536 20.588 1.00 82.75 84 GLY A N 1
ATOM 638 C CA . GLY A 1 84 ? -10.593 10.444 19.475 1.00 82.75 84 GLY A CA 1
ATOM 639 C C . GLY A 1 84 ? -12.044 10.930 19.467 1.00 82.75 84 GLY A C 1
ATOM 640 O O . GLY A 1 84 ? -12.295 12.127 19.313 1.00 82.75 84 GLY A O 1
ATOM 641 N N . ALA A 1 85 ? -13.001 10.033 19.712 1.00 81.88 85 ALA A N 1
ATOM 642 C CA . ALA A 1 85 ? -14.419 10.374 19.807 1.00 81.88 85 ALA A CA 1
ATOM 643 C C . ALA A 1 85 ? -14.714 11.307 20.993 1.00 81.88 85 ALA A C 1
ATOM 645 O O . ALA A 1 85 ? -15.468 12.270 20.843 1.00 81.88 85 ALA A O 1
ATOM 646 N N . VAL A 1 86 ? -14.083 11.081 22.151 1.00 91.06 86 VAL A N 1
ATOM 647 C CA . VAL A 1 86 ? -14.225 11.947 23.336 1.00 91.06 86 VAL A CA 1
ATOM 648 C C . VAL A 1 86 ? -13.686 13.356 23.072 1.00 91.06 86 VAL A C 1
ATOM 650 O O . VAL A 1 86 ? -14.336 14.339 23.432 1.00 91.06 86 VAL A O 1
ATOM 653 N N . ILE A 1 87 ? -12.529 13.485 22.417 1.00 92.50 87 ILE A N 1
ATOM 654 C CA . ILE A 1 87 ? -11.942 14.791 22.069 1.00 92.50 87 ILE A CA 1
ATOM 655 C C . ILE A 1 87 ? -12.835 15.543 21.077 1.00 92.50 87 ILE A C 1
ATOM 657 O O . ILE A 1 87 ? -13.094 16.733 21.268 1.00 92.50 87 ILE A O 1
ATOM 661 N N . LEU A 1 88 ? -13.344 14.853 20.052 1.00 91.81 88 LEU A N 1
ATOM 662 C CA . LEU A 1 88 ? -14.249 15.443 19.067 1.00 91.81 88 LEU A CA 1
ATOM 663 C C . LEU A 1 88 ? -15.543 15.935 19.727 1.00 91.81 88 LEU A C 1
ATOM 665 O O . LEU A 1 88 ? -15.957 17.069 19.498 1.00 91.81 88 LEU A O 1
ATOM 669 N N . LEU A 1 89 ? -16.149 15.118 20.593 1.00 93.31 89 LEU A N 1
ATOM 670 C CA . LEU A 1 89 ? -17.356 15.485 21.332 1.00 93.31 89 LEU A CA 1
ATOM 671 C C . LEU A 1 89 ? -17.111 16.706 22.226 1.00 93.31 89 LEU A C 1
ATOM 673 O O . LEU A 1 89 ? -17.937 17.615 22.269 1.00 93.31 89 LEU A O 1
ATOM 677 N N . ARG A 1 90 ? -15.950 16.772 22.889 1.00 93.38 90 ARG A N 1
ATOM 678 C CA . ARG A 1 90 ? -15.559 17.927 23.706 1.00 93.38 90 ARG A CA 1
ATOM 679 C C . ARG A 1 90 ? -15.402 19.191 22.865 1.00 93.38 90 ARG A C 1
ATOM 681 O O . ARG A 1 90 ? -15.867 20.246 23.280 1.00 93.38 90 ARG A O 1
ATOM 688 N N . ALA A 1 91 ? -14.787 19.092 21.690 1.00 94.56 91 ALA A N 1
ATOM 689 C CA . ALA A 1 91 ? -14.657 20.218 20.773 1.00 94.56 91 ALA A CA 1
ATOM 690 C C . ALA A 1 91 ? -16.029 20.710 20.286 1.00 94.56 91 ALA A C 1
ATOM 692 O O . ALA A 1 91 ? -16.288 21.909 20.314 1.00 94.56 91 ALA A O 1
ATOM 693 N N . LEU A 1 92 ? -16.925 19.795 19.908 1.00 94.56 92 LEU A N 1
ATOM 694 C CA . LEU A 1 92 ? -18.275 20.134 19.456 1.00 94.56 92 LEU A CA 1
ATOM 695 C C . LEU A 1 92 ? -19.119 20.772 20.564 1.00 94.56 92 LEU A C 1
ATOM 697 O O . LEU A 1 92 ? -19.769 21.777 20.305 1.00 94.56 92 LEU A O 1
ATOM 701 N N . LEU A 1 93 ? -19.076 20.246 21.793 1.00 94.25 93 LEU A N 1
ATOM 702 C CA . LEU A 1 93 ? -19.773 20.839 22.941 1.00 94.25 93 LEU A CA 1
ATOM 703 C C . LEU A 1 93 ? -19.236 22.236 23.268 1.00 94.25 93 LEU A C 1
ATOM 705 O O . LEU A 1 93 ? -20.018 23.169 23.430 1.00 94.25 93 LEU A O 1
ATOM 709 N N . SER A 1 94 ? -17.913 22.405 23.307 1.00 90.12 94 SER A N 1
ATOM 710 C CA . SER A 1 94 ? -17.297 23.719 23.519 1.00 90.12 94 SER A CA 1
ATOM 711 C C . SER A 1 94 ? -17.664 24.713 22.415 1.00 90.12 94 SER A C 1
ATOM 713 O O . SER A 1 94 ? -17.927 25.879 22.705 1.00 90.12 94 SER A O 1
ATOM 715 N N . LEU A 1 95 ? -17.716 24.267 21.156 1.00 89.75 95 LEU A N 1
ATOM 716 C CA . LEU A 1 95 ? -18.147 25.104 20.037 1.00 89.75 95 LEU A CA 1
ATOM 717 C C . LEU A 1 95 ? -19.635 25.450 20.126 1.00 89.75 95 LEU A C 1
ATOM 719 O O . LEU A 1 95 ? -19.982 26.609 19.929 1.00 89.75 95 LEU A O 1
ATOM 723 N N . LEU A 1 96 ? -20.504 24.491 20.452 1.00 90.81 96 LEU A N 1
ATOM 724 C CA . LEU A 1 96 ? -21.943 24.714 20.597 1.00 90.81 96 LEU A CA 1
ATOM 725 C C . LEU A 1 96 ? -22.237 25.744 21.693 1.00 90.81 96 LEU A C 1
ATOM 727 O O . LEU A 1 96 ? -22.977 26.689 21.446 1.00 90.81 96 LEU A O 1
ATOM 731 N N . ILE A 1 97 ? -21.596 25.616 22.858 1.00 88.94 97 ILE A N 1
ATOM 732 C CA . ILE A 1 97 ? -21.724 26.588 23.955 1.00 88.94 97 ILE A CA 1
ATOM 733 C C . ILE A 1 97 ? -21.218 27.965 23.510 1.00 88.94 97 ILE A C 1
ATOM 735 O O . ILE A 1 97 ? -21.857 28.980 23.773 1.00 88.94 97 ILE A O 1
ATOM 739 N N . HIS A 1 98 ? -20.092 28.025 22.795 1.00 83.31 98 HIS A N 1
ATOM 740 C CA . HIS A 1 98 ? -19.576 29.287 22.269 1.00 83.31 98 HIS A CA 1
ATOM 741 C C . HIS A 1 98 ? -20.529 29.932 21.243 1.00 83.31 98 HIS A C 1
ATOM 743 O O . HIS A 1 98 ? -20.662 31.154 21.217 1.00 83.31 98 HIS A O 1
ATOM 749 N N . PHE A 1 99 ? -21.204 29.141 20.403 1.00 85.12 99 PHE A N 1
ATOM 750 C CA . PHE A 1 99 ? -22.212 29.638 19.460 1.00 85.12 99 PHE A CA 1
ATOM 751 C C . PHE A 1 99 ? -23.494 30.092 20.159 1.00 85.12 99 PHE A C 1
ATOM 753 O O . PHE A 1 99 ? -24.016 31.147 19.808 1.00 85.12 99 PHE A O 1
ATOM 760 N N . GLU A 1 100 ? -23.963 29.362 21.169 1.00 82.38 100 GLU A N 1
ATOM 761 C CA . GLU A 1 100 ? -25.122 29.749 21.979 1.00 82.38 100 GLU A CA 1
ATOM 762 C C . GLU A 1 100 ? -24.867 31.070 22.716 1.00 82.38 100 GLU A C 1
ATOM 764 O O . GLU A 1 100 ? -25.661 32.004 22.606 1.00 82.38 100 GLU A O 1
ATOM 769 N N . MET A 1 101 ? -23.701 31.219 23.354 1.00 73.06 101 MET A N 1
ATOM 770 C CA . MET A 1 101 ? -23.320 32.472 24.021 1.00 73.06 101 MET A CA 1
ATOM 771 C C . MET A 1 101 ? -23.170 33.661 23.062 1.00 73.06 101 MET A C 1
ATOM 773 O O . MET A 1 101 ? -23.199 34.805 23.508 1.00 73.06 101 MET A O 1
ATOM 777 N N . ARG A 1 102 ? -23.010 33.421 21.755 1.00 64.94 102 ARG A N 1
ATOM 778 C CA . ARG A 1 102 ? -22.877 34.480 20.742 1.00 64.94 102 ARG A CA 1
ATOM 779 C C . ARG A 1 102 ? -24.151 34.730 19.930 1.00 64.94 102 ARG A C 1
ATOM 781 O O . ARG A 1 102 ? -24.183 35.705 19.188 1.00 64.94 102 ARG A O 1
ATOM 788 N N . GLY A 1 103 ? -25.161 33.867 20.051 1.00 62.09 103 GLY A N 1
ATOM 789 C CA . GLY A 1 103 ? -26.457 33.965 19.367 1.00 62.09 103 GLY A CA 1
ATOM 790 C C . GLY A 1 103 ? -27.618 34.428 20.255 1.00 62.09 103 GLY A C 1
ATOM 791 O O . GLY A 1 103 ? -28.723 34.599 19.753 1.00 62.09 103 GLY A O 1
ATOM 792 N N . GLY A 1 104 ? -27.386 34.626 21.556 1.00 55.50 104 GLY A N 1
ATOM 793 C CA . GLY A 1 104 ? -28.363 35.160 22.512 1.00 55.50 104 GLY A CA 1
ATOM 794 C C . GLY A 1 104 ? -28.353 36.690 22.643 1.00 55.50 104 GLY A C 1
ATOM 795 O O . GLY A 1 104 ? -28.334 37.186 23.769 1.00 55.50 104 GLY A O 1
ATOM 796 N N . GLY A 1 105 ? -28.327 37.423 21.524 1.00 43.38 105 GLY A N 1
ATOM 797 C CA . GLY A 1 105 ? -28.393 38.890 21.462 1.00 43.38 105 GLY A CA 1
ATOM 798 C C . GLY A 1 105 ? -29.231 39.368 20.289 1.00 43.38 105 GLY 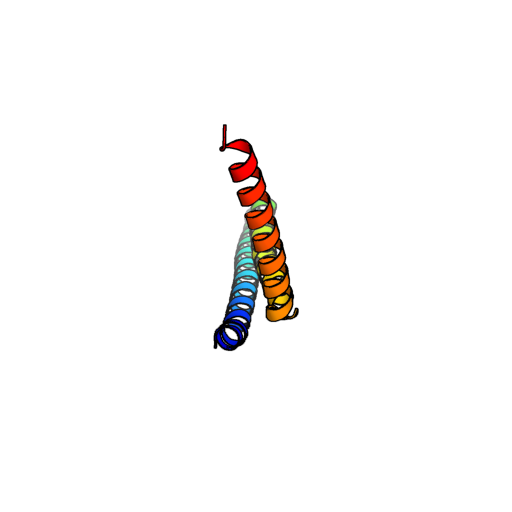A C 1
ATOM 799 O O . GLY A 1 105 ? -28.926 38.929 19.159 1.00 43.38 105 GLY A O 1
#

Secondary structure (DSSP, 8-state):
-HHHHHHHHHHHHHHHHHHHHHHHHHHHHHHHHHHHHHHHHHT----HHHHHHHHHHHHHHHHHHHHHHHHHHHS-HHHHHHHHHHHHHHHHHHHHHHHHHHH--

Sequence (105 aa):
MLHLVIERTLPTVISLCELMGIFVVAVSALGGFFQYCRGLITHRAVNIKADLANGLATSLEFKMAAEILKTVLVRDLNELLVLGAVILLRALLSLLIHFEMRGGG